Protein AF-0000000086774334 (afdb_homodimer)

InterPro domains:
  IPR016123 Mog1/PsbP, alpha/beta/alpha sandwich [SSF55724] (5-77)

Nearest PDB structures (foldseek):
  2xb3-assembly1_A  TM=8.214E-01  e=2.830E-03  Thermosynechococcus vestitus BP-1
  2vu4-assembly1_A  TM=8.080E-01  e=2.252E-02  Spinacia oleracea
  7f9o-assembly1_a  TM=6.971E-01  e=1.065E-02  Hordeum vulgare subsp. spontaneum
  1v2b-assembly1_A  TM=6.710E-01  e=3.371E-02  Nicotiana tabacum
  2kie-assembly1_A  TM=6.152E-01  e=5.070E+00  Homo sapiens

Structure (mmCIF, N/CA/C/O backbone):
data_AF-0000000086774334-model_v1
#
loop_
_entity.id
_entity.type
_entity.pdbx_description
1 polymer 'Tagatose-6-phosphate ketose/aldose isomerase, putative'
#
loop_
_atom_site.group_PDB
_atom_site.id
_atom_site.type_symbol
_atom_site.label_atom_id
_atom_site.label_alt_id
_atom_site.label_comp_id
_atom_site.label_asym_id
_atom_site.label_entity_id
_atom_site.label_seq_id
_atom_site.pdbx_PDB_ins_code
_atom_site.Cartn_x
_atom_site.Cartn_y
_atom_site.Cartn_z
_atom_site.occupancy
_atom_site.B_iso_or_equiv
_atom_site.auth_seq_id
_atom_site.auth_comp_id
_atom_site.auth_asym_id
_atom_site.auth_atom_id
_atom_site.pdbx_PDB_model_num
ATOM 1 N N . MET A 1 1 ? 15.117 -15.875 21.203 1 30.61 1 MET A N 1
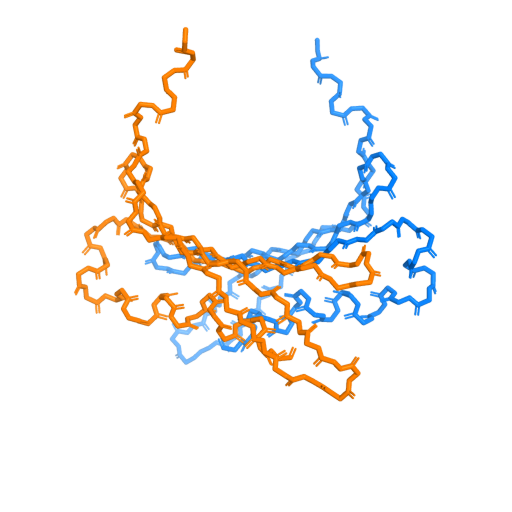ATOM 2 C CA . MET A 1 1 ? 15.43 -15.195 19.953 1 30.61 1 MET A CA 1
ATOM 3 C C . MET A 1 1 ? 14.242 -15.266 18.984 1 30.61 1 MET A C 1
ATOM 5 O O . MET A 1 1 ? 13.781 -16.359 18.656 1 30.61 1 MET A O 1
ATOM 9 N N . SER A 1 2 ? 13.18 -14.625 19.125 1 39.28 2 SER A N 1
ATOM 10 C CA . SER A 1 2 ? 11.891 -14.68 18.438 1 39.28 2 SER A CA 1
ATOM 11 C C . SER A 1 2 ? 12.07 -14.953 16.953 1 39.28 2 SER A C 1
ATOM 13 O O . SER A 1 2 ? 12.758 -14.203 16.25 1 39.28 2 SER A O 1
ATOM 15 N N . ASP A 1 3 ? 12.273 -16.141 16.328 1 40.81 3 ASP A N 1
ATOM 16 C CA . ASP A 1 3 ? 12.75 -16.703 15.07 1 40.81 3 ASP A CA 1
ATOM 17 C C . ASP A 1 3 ? 12.008 -16.109 13.883 1 40.81 3 ASP A C 1
ATOM 19 O O . ASP A 1 3 ? 10.844 -16.422 13.648 1 40.81 3 ASP A O 1
ATOM 23 N N . TYR A 1 4 ? 12.016 -14.727 13.531 1 48.09 4 TYR A N 1
ATOM 24 C CA . TYR A 1 4 ? 11.969 -14.203 12.172 1 48.09 4 TYR A CA 1
ATOM 25 C C . TYR A 1 4 ? 12.43 -15.25 11.164 1 48.09 4 TYR A C 1
ATOM 27 O O . TYR A 1 4 ? 12.688 -14.938 10 1 48.09 4 TYR A O 1
ATOM 35 N N . ARG A 1 5 ? 12.703 -16.469 11.508 1 59.06 5 ARG A N 1
ATOM 36 C CA . ARG A 1 5 ? 13.32 -17.656 10.93 1 59.06 5 ARG A CA 1
ATOM 37 C C . ARG A 1 5 ? 12.531 -18.172 9.734 1 59.06 5 ARG A C 1
ATOM 39 O O . ARG A 1 5 ? 13.094 -18.781 8.82 1 59.06 5 ARG A O 1
ATOM 46 N N . GLY A 1 6 ? 11.328 -17.719 9.609 1 72.06 6 GLY A N 1
ATOM 47 C CA . GLY A 1 6 ? 10.523 -18.266 8.531 1 72.06 6 GLY A CA 1
ATOM 48 C C . GLY A 1 6 ? 10.383 -17.328 7.344 1 72.06 6 GLY A C 1
ATOM 49 O O . GLY A 1 6 ? 9.664 -17.625 6.391 1 72.06 6 GLY A O 1
ATOM 50 N N . SER A 1 7 ? 11.125 -16.125 7.469 1 84.5 7 SER A N 1
ATOM 51 C CA . SER A 1 7 ? 11.039 -15.211 6.332 1 84.5 7 SER A CA 1
ATOM 52 C C . SER A 1 7 ? 12.328 -15.219 5.516 1 84.5 7 SER A C 1
ATOM 54 O O . SER A 1 7 ? 13.422 -15.367 6.066 1 84.5 7 SER A O 1
ATOM 56 N N . THR A 1 8 ? 12.195 -15.352 4.109 1 92.5 8 THR A N 1
ATOM 57 C CA . THR A 1 8 ? 13.289 -15.219 3.158 1 92.5 8 THR A CA 1
ATOM 58 C C . THR A 1 8 ? 13.227 -13.883 2.428 1 92.5 8 THR A C 1
ATOM 60 O O . THR A 1 8 ? 12.18 -13.531 1.869 1 92.5 8 THR A O 1
ATOM 63 N N . LEU A 1 9 ? 14.336 -13.094 2.535 1 94.75 9 LEU A N 1
ATOM 64 C CA . LEU A 1 9 ? 14.438 -11.844 1.787 1 94.75 9 LEU A CA 1
ATOM 65 C C . LEU A 1 9 ? 14.938 -12.102 0.369 1 94.75 9 LEU A C 1
ATOM 67 O O . LEU A 1 9 ? 16.031 -12.648 0.178 1 94.75 9 LEU A O 1
ATOM 71 N N . TYR A 1 10 ? 14.039 -11.695 -0.596 1 95.44 10 TYR A N 1
ATOM 72 C CA . TYR A 1 10 ? 14.383 -11.898 -1.999 1 95.44 10 TYR A CA 1
ATOM 73 C C . TYR A 1 10 ? 15.062 -10.656 -2.574 1 95.44 10 TYR A C 1
ATOM 75 O O . TYR A 1 10 ? 15.953 -10.766 -3.418 1 95.44 10 TYR A O 1
ATOM 83 N N . SER A 1 11 ? 14.617 -9.5 -2.219 1 93.94 11 SER A N 1
ATOM 84 C CA . SER A 1 11 ? 15.141 -8.25 -2.756 1 93.94 11 SER A CA 1
ATOM 85 C C . SER A 1 11 ? 14.914 -7.094 -1.791 1 93.94 11 SER A C 1
ATOM 87 O O . SER A 1 11 ? 13.891 -7.047 -1.104 1 93.94 11 SER A O 1
ATOM 89 N N . ALA A 1 12 ? 15.891 -6.262 -1.597 1 96.06 12 ALA A N 1
ATOM 90 C CA . ALA A 1 12 ? 15.828 -4.969 -0.917 1 96.06 12 ALA A CA 1
ATOM 91 C C . ALA A 1 12 ? 16.594 -3.902 -1.698 1 96.06 12 ALA A C 1
ATOM 93 O O . ALA A 1 12 ? 17.812 -3.992 -1.85 1 96.06 12 ALA A O 1
ATOM 94 N N . ARG A 1 13 ? 15.719 -3.004 -2.264 1 93.94 13 ARG A N 1
ATOM 95 C CA . ARG A 1 13 ? 16.375 -1.986 -3.07 1 93.94 13 ARG A CA 1
ATOM 96 C C . ARG A 1 13 ? 15.82 -0.599 -2.766 1 93.94 13 ARG A C 1
ATOM 98 O O . ARG A 1 13 ? 14.711 -0.469 -2.25 1 93.94 13 ARG A O 1
ATOM 105 N N . THR A 1 14 ? 16.734 0.314 -2.967 1 93.44 14 THR A N 1
ATOM 106 C CA . THR A 1 14 ? 16.359 1.718 -2.846 1 93.44 14 THR A CA 1
ATOM 107 C C . THR A 1 14 ? 16.281 2.375 -4.219 1 93.44 14 THR A C 1
ATOM 109 O O . THR A 1 14 ? 17.188 2.215 -5.047 1 93.44 14 THR A O 1
ATOM 112 N N . ILE A 1 15 ? 15.109 3.037 -4.418 1 87.5 15 ILE A N 1
ATOM 113 C CA . ILE A 1 15 ? 14.914 3.756 -5.672 1 87.5 15 ILE A CA 1
ATOM 114 C C . ILE A 1 15 ? 14.766 5.25 -5.395 1 87.5 15 ILE A C 1
ATOM 116 O O . ILE A 1 15 ? 13.984 5.656 -4.531 1 87.5 15 ILE A O 1
ATOM 120 N N . LYS A 1 16 ? 15.539 6.039 -6.07 1 88.62 16 LYS A N 1
ATOM 121 C CA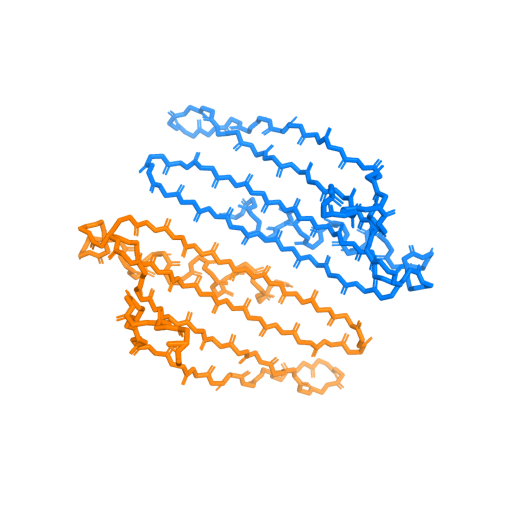 . LYS A 1 16 ? 15.438 7.488 -5.957 1 88.62 16 LYS A CA 1
ATOM 122 C C . LYS A 1 16 ? 14.797 8.094 -7.203 1 88.62 16 LYS A C 1
ATOM 124 O O . LYS A 1 16 ? 15.25 7.848 -8.32 1 88.62 16 LYS A O 1
ATOM 129 N N . ILE A 1 17 ? 13.711 8.805 -6.945 1 84.81 17 ILE A N 1
ATOM 130 C CA . ILE A 1 17 ? 12.977 9.398 -8.055 1 84.81 17 ILE A CA 1
ATOM 131 C C . ILE A 1 17 ? 13.094 10.914 -7.992 1 84.81 17 ILE A C 1
ATOM 133 O O . ILE A 1 17 ? 12.805 11.523 -6.957 1 84.81 17 ILE A O 1
ATOM 137 N N . LYS A 1 18 ? 13.453 11.492 -9.125 1 85.38 18 LYS A N 1
ATOM 138 C CA . LYS A 1 18 ? 13.547 12.945 -9.234 1 85.38 18 LYS A CA 1
ATOM 139 C C . LYS A 1 18 ? 12.164 13.578 -9.398 1 85.38 18 LYS A C 1
ATOM 141 O O . LYS A 1 18 ? 11.375 13.148 -10.25 1 85.38 18 LYS A O 1
ATOM 146 N N . GLU A 1 19 ? 11.844 14.5 -8.492 1 79.62 19 GLU A N 1
ATOM 147 C CA . GLU A 1 19 ? 10.602 15.25 -8.57 1 79.62 19 GLU A CA 1
ATOM 148 C C . GLU A 1 19 ? 10.867 16.75 -8.617 1 79.62 19 GLU A C 1
ATOM 150 O O . GLU A 1 19 ? 12.023 17.188 -8.602 1 79.62 19 GLU A O 1
ATOM 155 N N . ASP A 1 20 ? 9.695 17.484 -8.828 1 78.12 20 ASP A N 1
ATOM 156 C CA . ASP A 1 20 ? 9.812 18.922 -8.969 1 78.12 20 ASP A CA 1
ATOM 157 C C . ASP A 1 20 ? 10.547 19.547 -7.781 1 78.12 20 ASP A C 1
ATOM 159 O O . ASP A 1 20 ? 11.336 20.469 -7.945 1 78.12 20 ASP A O 1
ATOM 163 N N . GLU A 1 21 ? 10.305 19.016 -6.637 1 77.88 21 GLU A N 1
ATOM 164 C CA . GLU A 1 21 ? 10.859 19.625 -5.43 1 77.88 21 GLU A CA 1
ATOM 165 C C . GLU A 1 21 ? 12.094 18.875 -4.949 1 77.88 21 GLU A C 1
ATOM 167 O O . GLU A 1 21 ? 12.586 19.125 -3.846 1 77.88 21 GLU A O 1
ATOM 172 N N . GLY A 1 22 ? 12.648 17.984 -5.766 1 82.94 22 GLY A N 1
ATOM 173 C CA . GLY A 1 22 ? 13.82 17.234 -5.363 1 82.94 22 GLY A CA 1
ATOM 174 C C . GLY A 1 22 ? 13.695 15.742 -5.621 1 82.94 22 GLY A C 1
ATOM 175 O O . GLY A 1 22 ? 13.141 15.328 -6.637 1 82.94 22 GLY A O 1
ATOM 176 N N . PHE A 1 23 ? 14.406 15.078 -4.746 1 85.94 23 PHE A N 1
ATOM 177 C CA . PHE A 1 23 ? 14.398 13.633 -4.891 1 85.94 23 PHE A CA 1
ATOM 178 C C . PHE A 1 23 ? 13.547 12.984 -3.805 1 85.94 23 PHE A C 1
ATOM 180 O O . PHE A 1 23 ? 13.531 13.445 -2.662 1 85.94 23 PHE A O 1
ATOM 187 N N . ARG A 1 24 ? 12.836 12.023 -4.219 1 86.19 24 ARG A N 1
ATOM 188 C CA . ARG A 1 24 ? 12.141 11.172 -3.262 1 86.19 24 ARG A CA 1
ATOM 189 C C . ARG A 1 24 ? 12.719 9.758 -3.26 1 86.19 24 ARG A C 1
ATOM 191 O O . ARG A 1 24 ? 13 9.195 -4.32 1 86.19 24 ARG A O 1
ATOM 198 N N . THR A 1 25 ? 12.945 9.25 -2.027 1 91.81 25 THR A N 1
ATOM 199 C CA . THR A 1 25 ? 13.516 7.914 -1.895 1 91.81 25 THR A CA 1
ATOM 200 C C . THR A 1 25 ? 12.422 6.879 -1.63 1 91.81 25 THR A C 1
ATOM 202 O O . THR A 1 25 ? 11.578 7.074 -0.754 1 91.81 25 THR A O 1
ATOM 205 N N . TYR A 1 26 ? 12.453 5.836 -2.422 1 91.88 26 TYR A N 1
ATOM 206 C CA . TYR A 1 26 ? 11.539 4.707 -2.266 1 91.88 26 TYR A CA 1
ATOM 207 C C . TYR A 1 26 ? 12.297 3.451 -1.849 1 91.88 26 TYR A C 1
ATOM 209 O O . TYR A 1 26 ? 13.312 3.096 -2.461 1 91.88 26 TYR A O 1
ATOM 217 N N . TYR A 1 27 ? 11.789 2.795 -0.796 1 94.69 27 TYR A N 1
ATOM 218 C CA . TYR A 1 27 ? 12.359 1.541 -0.324 1 94.69 27 TYR A CA 1
ATOM 219 C C . TYR A 1 27 ? 11.531 0.351 -0.788 1 94.69 27 TYR A C 1
ATOM 221 O O . TYR A 1 27 ? 10.367 0.207 -0.395 1 94.69 27 TYR A O 1
ATOM 229 N N . PHE A 1 28 ? 12.094 -0.476 -1.637 1 94.25 28 PHE A N 1
ATOM 230 C CA . PHE A 1 28 ? 11.422 -1.663 -2.154 1 94.25 28 PHE A CA 1
ATOM 231 C C . PHE A 1 28 ? 11.914 -2.916 -1.439 1 94.25 28 PHE A C 1
ATOM 233 O O . PHE A 1 28 ? 13.117 -3.143 -1.33 1 94.25 28 PHE A O 1
ATOM 240 N N . TYR A 1 29 ? 10.977 -3.715 -0.939 1 96.31 29 TYR A N 1
ATOM 241 C CA . TYR A 1 29 ? 11.289 -4.98 -0.285 1 96.31 29 TYR A CA 1
ATOM 242 C C . TYR A 1 29 ? 10.484 -6.121 -0.89 1 96.31 29 TYR A C 1
ATOM 244 O O . TYR A 1 29 ? 9.273 -5.988 -1.114 1 96.31 29 TYR A O 1
ATOM 252 N N . GLU A 1 30 ? 11.109 -7.195 -1.181 1 96 30 GLU A N 1
ATOM 253 C CA . GLU A 1 30 ? 10.469 -8.445 -1.586 1 96 30 GLU A CA 1
ATOM 254 C C . GLU A 1 30 ? 10.922 -9.602 -0.707 1 96 30 GLU A C 1
ATOM 256 O O . GLU A 1 30 ? 12.125 -9.852 -0.562 1 96 30 GLU A O 1
ATOM 261 N N . PHE A 1 31 ? 9.938 -10.305 -0.109 1 96.75 31 PHE A N 1
ATOM 262 C CA . PHE A 1 31 ? 10.344 -11.367 0.803 1 96.75 31 PHE A CA 1
ATOM 263 C C . PHE A 1 31 ? 9.266 -12.445 0.881 1 96.75 31 PHE A C 1
ATOM 265 O O . PHE A 1 31 ? 8.125 -12.227 0.47 1 96.75 31 PHE A O 1
ATOM 272 N N . GLY A 1 32 ? 9.68 -13.555 1.303 1 94.69 32 GLY A N 1
ATOM 273 C CA . GLY A 1 32 ? 8.766 -14.664 1.54 1 94.69 32 GLY A CA 1
ATOM 274 C C . GLY A 1 32 ? 8.492 -14.914 3.012 1 94.69 32 GLY A C 1
ATOM 275 O O . GLY A 1 32 ? 9.398 -14.789 3.842 1 94.69 32 GLY A O 1
ATOM 276 N N . ARG A 1 33 ? 7.262 -15.07 3.357 1 92.38 33 ARG A N 1
ATOM 277 C CA . ARG A 1 33 ? 6.871 -15.461 4.707 1 92.38 33 ARG A CA 1
ATOM 278 C C . ARG A 1 33 ? 5.902 -16.641 4.676 1 92.38 33 ARG A C 1
ATOM 280 O O . ARG A 1 33 ? 4.781 -16.516 4.172 1 92.38 33 ARG A O 1
ATOM 287 N N . ASP A 1 34 ? 6.359 -17.703 5.34 1 91 34 ASP A N 1
ATOM 288 C CA . ASP A 1 34 ? 5.613 -18.953 5.234 1 91 34 ASP A CA 1
ATOM 289 C C . ASP A 1 34 ? 5.375 -19.328 3.775 1 91 34 ASP A C 1
ATOM 291 O O . ASP A 1 34 ? 6.328 -19.594 3.037 1 91 34 ASP A O 1
ATOM 295 N N . GLU A 1 35 ? 4.145 -19.297 3.367 1 92.44 35 GLU A N 1
ATOM 296 C CA . GLU A 1 35 ? 3.875 -19.672 1.983 1 92.44 35 GLU A CA 1
ATOM 297 C C . GLU A 1 35 ? 3.551 -18.453 1.131 1 92.44 35 GLU A C 1
ATOM 299 O O . GLU A 1 35 ? 3.238 -18.578 -0.055 1 92.44 35 GLU A O 1
ATOM 304 N N . GLN A 1 36 ? 3.748 -17.312 1.77 1 94.81 36 GLN A N 1
ATOM 305 C CA . GLN A 1 36 ? 3.412 -16.094 1.049 1 94.81 36 GLN A CA 1
ATOM 306 C C . GLN A 1 36 ? 4.668 -15.406 0.513 1 94.81 36 GLN A C 1
ATOM 308 O O . GLN A 1 36 ? 5.734 -15.492 1.123 1 94.81 36 GLN A O 1
ATOM 313 N N . HIS A 1 37 ? 4.559 -14.852 -0.774 1 96.88 37 HIS A N 1
ATOM 314 C CA . HIS A 1 37 ? 5.523 -13.945 -1.376 1 96.88 37 HIS A CA 1
ATOM 315 C C . HIS A 1 37 ? 4.996 -12.516 -1.39 1 96.88 37 HIS A C 1
ATOM 317 O O . HIS A 1 37 ? 3.863 -12.266 -1.808 1 96.88 37 HIS A O 1
ATOM 323 N N . VAL A 1 38 ? 5.801 -11.602 -0.788 1 96.06 38 VAL A N 1
ATOM 324 C CA . VAL A 1 38 ? 5.352 -10.234 -0.549 1 96.06 38 VAL A CA 1
ATOM 325 C C . VAL A 1 38 ? 6.25 -9.25 -1.299 1 96.06 38 VAL A C 1
ATOM 327 O O . VAL A 1 38 ? 7.477 -9.367 -1.251 1 96.06 38 VAL A O 1
ATOM 330 N N . ALA A 1 39 ? 5.645 -8.359 -2.088 1 96.25 39 ALA A N 1
ATOM 331 C CA . ALA A 1 39 ? 6.297 -7.168 -2.623 1 96.25 39 ALA A CA 1
ATOM 332 C C . ALA A 1 39 ? 5.762 -5.902 -1.962 1 96.25 39 ALA A C 1
ATOM 334 O O . ALA A 1 39 ? 4.551 -5.672 -1.939 1 96.25 39 ALA A O 1
ATOM 335 N N . LEU A 1 40 ? 6.703 -5.164 -1.382 1 95.69 40 LEU A N 1
ATOM 336 C CA . LEU A 1 40 ? 6.324 -3.979 -0.623 1 95.69 40 LEU A CA 1
ATOM 337 C C . LEU A 1 40 ? 7.18 -2.781 -1.025 1 95.69 40 LEU A C 1
ATOM 339 O O . LEU A 1 40 ? 8.398 -2.908 -1.189 1 95.69 40 LEU A O 1
ATOM 343 N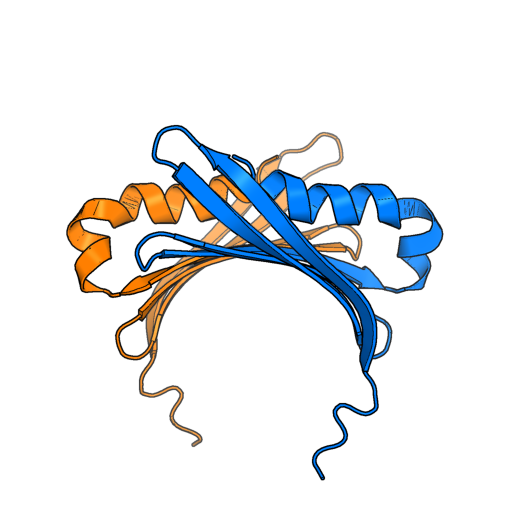 N . VAL A 1 41 ? 6.473 -1.654 -1.201 1 93.31 41 VAL A N 1
ATOM 344 C CA . VAL A 1 41 ? 7.172 -0.392 -1.42 1 93.31 41 VAL A CA 1
ATOM 345 C C . VAL A 1 41 ? 6.77 0.616 -0.347 1 93.31 41 VAL A C 1
ATOM 347 O O . VAL A 1 41 ? 5.59 0.718 0.005 1 93.31 41 VAL A O 1
ATOM 350 N N . ALA A 1 42 ? 7.805 1.294 0.118 1 95 42 ALA A N 1
ATOM 351 C CA . ALA A 1 42 ? 7.562 2.342 1.107 1 95 42 ALA A CA 1
ATOM 352 C C . ALA A 1 42 ? 8.352 3.605 0.771 1 95 42 ALA A C 1
ATOM 354 O O . ALA A 1 42 ? 9.453 3.529 0.222 1 95 42 ALA A O 1
ATOM 355 N N . ALA A 1 43 ? 7.691 4.699 1.043 1 92.31 43 ALA A N 1
ATOM 356 C CA . ALA A 1 43 ? 8.367 5.984 0.874 1 92.31 43 ALA A CA 1
ATOM 357 C C . ALA A 1 43 ? 7.965 6.965 1.976 1 92.31 43 ALA A C 1
ATOM 359 O O . ALA A 1 43 ? 6.848 6.906 2.488 1 92.31 43 ALA A O 1
ATOM 360 N N . VAL A 1 44 ? 8.961 7.832 2.338 1 90.56 44 VAL A N 1
ATOM 361 C CA . VAL A 1 44 ? 8.695 8.891 3.303 1 90.56 44 VAL A CA 1
ATOM 362 C C . VAL A 1 44 ? 9.016 10.25 2.678 1 90.56 44 VAL A C 1
ATOM 364 O O . VAL A 1 44 ? 10.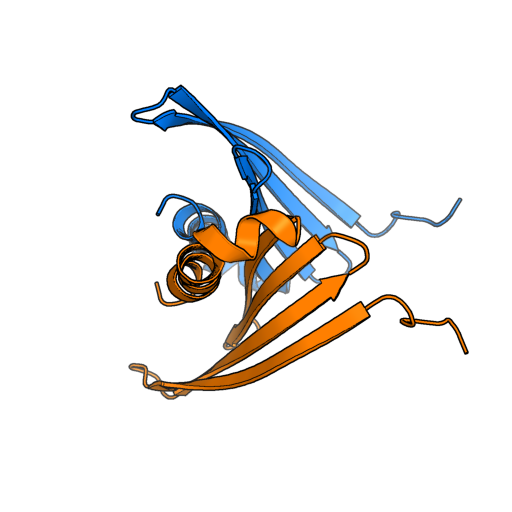078 10.43 2.084 1 90.56 44 VAL A O 1
ATOM 367 N N . ASN A 1 45 ? 7.961 11.094 2.697 1 87.31 45 ASN A N 1
ATOM 368 C CA . ASN A 1 45 ? 8.117 12.438 2.158 1 87.31 45 ASN A CA 1
ATOM 369 C C . ASN A 1 45 ? 7.562 13.492 3.109 1 87.31 45 ASN A C 1
ATOM 371 O O . ASN A 1 45 ? 6.348 13.602 3.283 1 87.31 45 ASN A O 1
ATOM 375 N N . ASN A 1 46 ? 8.406 14.352 3.615 1 88.25 46 ASN A N 1
ATOM 376 C CA . ASN A 1 46 ? 8 15.492 4.43 1 88.25 46 ASN A CA 1
ATOM 377 C C . ASN A 1 46 ? 7.078 15.062 5.566 1 88.25 46 ASN A C 1
ATOM 379 O O . ASN A 1 46 ? 6.031 15.672 5.785 1 88.25 46 ASN A O 1
ATOM 383 N N . GLY A 1 47 ? 7.438 14 6.176 1 87.69 47 GLY A N 1
ATOM 384 C CA . GLY A 1 47 ? 6.699 13.547 7.344 1 87.69 47 GLY A CA 1
ATOM 385 C C . GLY A 1 47 ? 5.496 12.688 6.996 1 87.69 47 GLY A C 1
ATOM 386 O O . GLY A 1 47 ? 4.77 12.242 7.883 1 87.69 47 GLY A O 1
ATOM 387 N N . LYS A 1 48 ? 5.293 12.539 5.668 1 92.31 48 LYS A N 1
ATOM 388 C CA . LYS A 1 48 ? 4.262 11.633 5.164 1 92.31 48 LYS A CA 1
ATOM 389 C C . LYS A 1 48 ? 4.875 10.32 4.68 1 92.31 48 LYS A C 1
ATOM 391 O O . LYS A 1 48 ? 5.938 10.32 4.059 1 92.31 48 LYS A O 1
ATOM 396 N N . ALA A 1 49 ? 4.203 9.203 5.16 1 93.19 49 ALA A N 1
ATOM 397 C CA . ALA A 1 49 ? 4.676 7.895 4.711 1 93.19 49 ALA A CA 1
ATOM 398 C C . ALA A 1 49 ? 3.615 7.184 3.877 1 93.19 49 ALA A C 1
ATOM 400 O O . ALA A 1 49 ? 2.424 7.254 4.188 1 93.19 49 ALA A O 1
ATOM 401 N N . PHE A 1 50 ? 4.164 6.59 2.783 1 92.62 50 PHE A N 1
ATOM 402 C CA . PHE A 1 50 ? 3.299 5.848 1.874 1 92.62 50 PHE A CA 1
ATOM 403 C C . PHE A 1 50 ? 3.75 4.395 1.757 1 92.62 50 PHE A C 1
ATOM 405 O O . PHE A 1 50 ? 4.949 4.113 1.767 1 92.62 50 PHE A O 1
ATOM 412 N N . ILE A 1 51 ? 2.727 3.578 1.666 1 94.31 51 ILE A N 1
ATOM 413 C CA . ILE A 1 51 ? 3.041 2.168 1.466 1 94.31 51 ILE A CA 1
ATOM 414 C C . ILE A 1 51 ? 2.121 1.58 0.398 1 94.31 51 ILE A C 1
ATOM 416 O O . ILE A 1 51 ? 0.95 1.956 0.303 1 94.31 51 ILE A O 1
ATOM 420 N N . ALA A 1 52 ? 2.73 0.727 -0.405 1 94.06 52 ALA A N 1
ATOM 421 C CA . ALA A 1 52 ? 2 -0.088 -1.373 1 94.06 52 ALA A CA 1
ATOM 422 C C . ALA A 1 52 ? 2.609 -1.482 -1.486 1 94.06 52 ALA A C 1
ATOM 424 O O . ALA A 1 52 ? 3.828 -1.645 -1.389 1 94.06 52 ALA A O 1
ATOM 425 N N . GLY A 1 53 ? 1.67 -2.457 -1.653 1 94.44 53 GLY A N 1
ATOM 426 C CA . GLY A 1 53 ? 2.221 -3.801 -1.745 1 94.44 53 GLY A CA 1
ATOM 427 C C . GLY A 1 53 ? 1.216 -4.824 -2.24 1 94.44 53 GLY A C 1
ATOM 428 O O . GLY A 1 53 ? 0.013 -4.555 -2.273 1 94.44 53 GLY A O 1
ATOM 429 N N . ALA A 1 54 ? 1.841 -5.887 -2.582 1 94.75 54 ALA A N 1
ATOM 430 C CA . ALA A 1 54 ? 1.058 -7.043 -3.012 1 94.75 54 ALA A CA 1
ATOM 431 C C . ALA A 1 54 ? 1.619 -8.336 -2.428 1 94.75 54 ALA A C 1
ATOM 433 O O . ALA A 1 54 ? 2.828 -8.453 -2.219 1 94.75 54 ALA A O 1
ATOM 434 N N . THR A 1 55 ? 0.688 -9.258 -2.182 1 95.75 55 THR A N 1
ATOM 435 C CA . THR A 1 55 ? 1.101 -10.562 -1.688 1 95.75 55 THR A CA 1
ATOM 436 C C . THR A 1 55 ? 0.244 -11.672 -2.303 1 95.75 55 THR A C 1
ATOM 438 O O . THR A 1 55 ? -0.934 -11.461 -2.598 1 95.75 55 THR A O 1
ATOM 441 N N . ALA A 1 56 ? 0.893 -12.789 -2.477 1 96.75 56 ALA A N 1
ATOM 442 C CA . ALA A 1 56 ? 0.244 -14 -2.982 1 96.75 56 ALA A CA 1
ATOM 443 C C . ALA A 1 56 ? 1.033 -15.242 -2.598 1 96.75 56 ALA A C 1
ATOM 445 O O . ALA A 1 56 ? 2.201 -15.156 -2.211 1 96.75 56 ALA A O 1
ATOM 446 N N . PRO A 1 57 ? 0.337 -16.406 -2.574 1 95.94 57 PRO A N 1
ATOM 447 C CA . PRO A 1 57 ? 1.13 -17.625 -2.381 1 95.94 57 PRO A CA 1
ATOM 448 C C . PRO A 1 57 ? 2.32 -17.703 -3.334 1 95.94 57 PRO A C 1
ATOM 450 O O . PRO A 1 57 ? 2.227 -17.281 -4.484 1 95.94 57 PRO A O 1
ATOM 453 N N . GLN A 1 58 ? 3.393 -18.312 -2.885 1 95.12 58 GLN A N 1
ATOM 454 C CA . GLN A 1 58 ? 4.621 -18.438 -3.664 1 95.12 58 GLN A CA 1
ATOM 455 C C . GLN A 1 58 ? 4.355 -19.094 -5.016 1 95.12 58 GLN A C 1
ATOM 457 O O . GLN A 1 58 ? 4.973 -18.734 -6.02 1 95.12 58 GLN A O 1
ATOM 462 N N . SER A 1 59 ? 3.439 -19.953 -5.07 1 94.44 59 SER A N 1
ATOM 463 C CA . SER A 1 59 ? 3.145 -20.688 -6.293 1 94.44 59 SER A CA 1
ATOM 464 C C . SER A 1 59 ? 2.58 -19.766 -7.371 1 94.44 59 SER A C 1
ATOM 466 O O . SER A 1 59 ? 2.742 -20.031 -8.562 1 94.44 59 SER A O 1
ATOM 468 N N . LYS A 1 60 ? 1.965 -18.703 -7.031 1 94.25 60 LYS A N 1
ATOM 469 C CA . LYS A 1 60 ? 1.37 -17.766 -7.992 1 94.25 60 LYS A CA 1
ATOM 470 C C . LYS A 1 60 ? 2.422 -16.828 -8.57 1 94.25 60 LYS A C 1
ATOM 472 O O . LYS A 1 60 ? 2.205 -16.219 -9.617 1 94.25 60 LYS A O 1
ATOM 477 N N . TRP A 1 61 ? 3.564 -16.703 -7.938 1 94.69 61 TRP A N 1
ATOM 478 C CA . TRP A 1 61 ? 4.574 -15.734 -8.344 1 94.69 61 TRP A CA 1
ATOM 479 C C . TRP A 1 61 ? 5.355 -16.234 -9.555 1 94.69 61 TRP A C 1
ATOM 481 O O . TRP A 1 61 ? 6.016 -15.453 -10.242 1 94.69 61 TRP A O 1
ATOM 491 N N . ASP A 1 62 ? 5.258 -17.547 -9.734 1 90.75 62 ASP A N 1
ATOM 492 C CA . ASP A 1 62 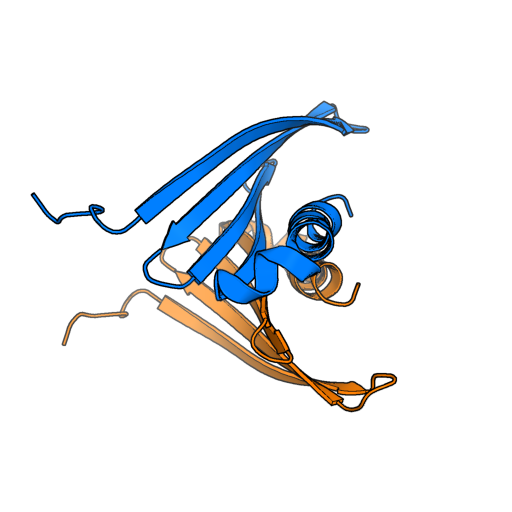? 5.891 -18.078 -10.938 1 90.75 62 ASP A CA 1
ATOM 493 C C . ASP A 1 62 ? 5.238 -17.531 -12.195 1 90.75 62 ASP A C 1
ATOM 495 O O . ASP A 1 62 ? 5.922 -17.25 -13.188 1 90.75 62 ASP A O 1
ATOM 499 N N . ASP A 1 63 ? 3.945 -17.281 -12.109 1 92.19 63 ASP A N 1
ATOM 500 C CA . ASP A 1 63 ? 3.189 -16.844 -13.273 1 92.19 63 ASP A CA 1
ATOM 501 C C . ASP A 1 63 ? 2.926 -15.336 -13.219 1 92.19 63 ASP A C 1
ATOM 503 O O . ASP A 1 63 ? 2.895 -14.664 -14.25 1 92.19 63 ASP A O 1
ATOM 507 N N . ASP A 1 64 ? 2.848 -14.82 -11.969 1 92.69 64 ASP A N 1
ATOM 508 C CA . ASP A 1 64 ? 2.283 -13.477 -11.852 1 92.69 64 ASP A CA 1
ATOM 509 C C . ASP A 1 64 ? 3.273 -12.523 -11.188 1 92.69 64 ASP A C 1
ATOM 511 O O . ASP A 1 64 ? 2.938 -11.375 -10.898 1 92.69 64 ASP A O 1
ATOM 515 N N . GLY A 1 65 ? 4.457 -12.953 -10.969 1 92.5 65 GLY A N 1
ATOM 516 C CA . GLY A 1 65 ? 5.414 -12.195 -10.18 1 92.5 65 GLY A CA 1
ATOM 517 C C . GLY A 1 65 ? 5.707 -10.82 -10.75 1 92.5 65 GLY A C 1
ATOM 518 O O . GLY A 1 65 ? 5.758 -9.836 -10.016 1 92.5 65 GLY A O 1
ATOM 519 N N . VAL A 1 66 ? 5.922 -10.742 -12.023 1 92.12 66 VAL A N 1
ATOM 520 C CA . VAL A 1 66 ? 6.219 -9.469 -12.672 1 92.12 66 VAL A CA 1
ATOM 521 C C . VAL A 1 66 ? 5.047 -8.508 -12.477 1 92.12 66 VAL A C 1
ATOM 523 O O . VAL A 1 66 ? 5.242 -7.352 -12.102 1 92.12 66 VAL A O 1
ATOM 526 N N . LYS A 1 67 ? 3.881 -9 -12.648 1 90.56 67 LYS A N 1
ATOM 527 C CA . LYS A 1 67 ? 2.68 -8.18 -12.5 1 90.56 67 LYS A CA 1
ATOM 528 C C . LYS A 1 67 ? 2.51 -7.711 -11.055 1 90.56 67 LYS A C 1
ATOM 530 O O . LYS A 1 67 ? 2.18 -6.551 -10.812 1 90.56 67 LYS A O 1
ATOM 535 N N . LEU A 1 68 ? 2.707 -8.617 -10.125 1 92 68 LEU A N 1
ATOM 536 C CA . LEU A 1 68 ? 2.529 -8.312 -8.711 1 92 68 LEU A CA 1
ATOM 537 C C . LEU A 1 68 ? 3.588 -7.32 -8.234 1 92 68 LEU A C 1
ATOM 539 O O . LEU A 1 68 ? 3.283 -6.398 -7.477 1 92 68 LEU A O 1
ATOM 543 N N . ARG A 1 69 ? 4.797 -7.461 -8.711 1 91.75 69 ARG A N 1
ATOM 544 C CA . ARG A 1 69 ? 5.855 -6.5 -8.414 1 91.75 69 ARG A CA 1
ATOM 545 C C . ARG A 1 69 ? 5.52 -5.125 -8.977 1 91.75 69 ARG A C 1
ATOM 547 O O . ARG A 1 69 ? 5.719 -4.109 -8.305 1 91.75 69 ARG A O 1
ATOM 554 N N . SER A 1 70 ? 5.062 -5.152 -10.164 1 87.06 70 SER A N 1
ATOM 555 C CA . SER A 1 70 ? 4.711 -3.902 -10.836 1 87.06 70 SER A CA 1
ATOM 556 C C . SER A 1 70 ? 3.557 -3.201 -10.125 1 87.06 70 SER A C 1
ATOM 558 O O . SER A 1 70 ? 3.531 -1.973 -10.031 1 87.06 70 SER A O 1
ATOM 560 N N . ALA A 1 71 ? 2.66 -3.924 -9.656 1 87.31 71 ALA A N 1
ATOM 561 C CA . ALA A 1 71 ? 1.529 -3.361 -8.922 1 87.31 71 ALA A CA 1
ATOM 562 C C . ALA A 1 71 ? 2 -2.619 -7.676 1 87.31 71 ALA A C 1
ATOM 564 O O . ALA A 1 71 ? 1.55 -1.503 -7.402 1 87.31 71 ALA A O 1
ATOM 565 N N . ALA A 1 72 ? 2.914 -3.139 -6.98 1 89 72 ALA A N 1
ATOM 566 C CA . ALA A 1 72 ? 3.459 -2.508 -5.781 1 89 72 ALA A CA 1
ATOM 567 C C . ALA A 1 72 ? 4.176 -1.204 -6.125 1 89 72 ALA A C 1
ATOM 569 O O . ALA A 1 72 ? 4.027 -0.203 -5.422 1 89 72 ALA A O 1
ATOM 570 N N . VAL A 1 73 ? 4.879 -1.217 -7.242 1 84.12 73 VAL A N 1
ATOM 571 C CA . VAL A 1 73 ? 5.688 -0.07 -7.641 1 84.12 73 VAL A CA 1
ATOM 572 C C . VAL A 1 73 ? 4.797 1.013 -8.242 1 84.12 73 VAL A C 1
ATOM 574 O O . VAL A 1 73 ? 4.98 2.201 -7.965 1 84.12 73 VAL A O 1
ATOM 577 N N . SER A 1 74 ? 3.848 0.642 -9.055 1 75.12 74 SER A N 1
ATOM 578 C CA . SER A 1 74 ? 2.971 1.587 -9.734 1 75.12 74 SER A CA 1
ATOM 579 C C . SER A 1 74 ? 2.059 2.309 -8.75 1 75.12 74 SER A C 1
ATOM 581 O O . SER A 1 74 ? 1.731 3.48 -8.945 1 75.12 74 SER A O 1
ATOM 583 N N . LEU A 1 75 ? 1.67 1.646 -7.77 1 68.5 75 LEU A N 1
ATOM 584 C CA . LEU A 1 75 ? 0.802 2.236 -6.758 1 68.5 75 LEU A CA 1
ATOM 585 C C . LEU A 1 75 ? 1.474 3.438 -6.098 1 68.5 75 LEU A C 1
ATOM 587 O O . LEU A 1 75 ? 0.798 4.387 -5.691 1 68.5 75 LEU A O 1
ATOM 591 N N . THR A 1 76 ? 2.756 3.57 -6.09 1 63.47 76 THR A N 1
ATOM 592 C CA . THR A 1 76 ? 3.475 4.645 -5.414 1 63.47 76 THR A CA 1
ATOM 593 C C . THR A 1 76 ? 3.758 5.797 -6.375 1 63.47 76 THR A C 1
ATOM 595 O O . THR A 1 76 ? 3.822 6.953 -5.961 1 63.47 76 THR A O 1
ATOM 598 N N . VAL A 1 77 ? 4.16 5.496 -7.613 1 57.84 77 VAL A N 1
ATOM 599 C CA . VAL A 1 77 ? 4.691 6.523 -8.508 1 57.84 77 VAL A CA 1
ATOM 600 C C . VAL A 1 77 ? 3.561 7.438 -8.969 1 57.84 77 VAL A C 1
ATOM 602 O O . VAL A 1 77 ? 3.801 8.43 -9.672 1 57.84 77 VAL A O 1
ATOM 605 N N . LEU A 1 78 ? 2.418 7.309 -8.328 1 50.19 78 LEU A N 1
ATOM 606 C CA . LEU A 1 78 ? 1.474 8.297 -8.828 1 50.19 78 LEU A CA 1
ATOM 607 C C . LEU A 1 78 ? 1.512 9.562 -7.984 1 50.19 78 LEU A C 1
ATOM 609 O O . LEU A 1 78 ? 1.708 9.5 -6.77 1 50.19 78 LEU A O 1
ATOM 613 N N . MET B 1 1 ? -6.035 -7.828 28.875 1 29.72 1 MET B N 1
ATOM 614 C CA . MET B 1 1 ? -6.707 -7.328 27.688 1 29.72 1 MET B CA 1
ATOM 615 C C . MET B 1 1 ? -5.773 -6.445 26.859 1 29.72 1 MET B C 1
ATOM 617 O O . MET B 1 1 ? -5.254 -5.449 27.375 1 29.72 1 MET B O 1
ATOM 621 N N . SER B 1 2 ? -4.785 -6.852 26.234 1 38.75 2 SER B N 1
ATOM 622 C CA . SER B 1 2 ? -3.66 -6.195 25.578 1 38.75 2 SER B CA 1
ATOM 623 C C . SER B 1 2 ? -4.094 -4.898 24.906 1 38.75 2 SER B C 1
ATOM 625 O O . SER B 1 2 ? -4.984 -4.906 24.047 1 38.75 2 SER B O 1
ATOM 627 N N . ASP B 1 3 ? -4.27 -3.678 25.453 1 40.72 3 ASP B N 1
ATOM 628 C CA . ASP B 1 3 ? -4.934 -2.396 25.234 1 40.72 3 ASP B CA 1
ATOM 629 C C . ASP B 1 3 ? -4.543 -1.797 23.891 1 40.72 3 ASP B C 1
ATOM 631 O O . ASP B 1 3 ? -3.42 -1.318 23.719 1 40.72 3 ASP B O 1
ATOM 635 N N . TYR B 1 4 ? -4.84 -2.363 22.625 1 47.41 4 TYR B N 1
ATOM 636 C CA . TYR B 1 4 ? -5.184 -1.624 21.422 1 47.41 4 TYR B CA 1
ATOM 637 C C . TYR B 1 4 ? -5.691 -0.228 21.766 1 47.41 4 TYR B C 1
ATOM 639 O O . TYR B 1 4 ? -6.25 0.463 20.906 1 47.41 4 TYR B O 1
ATOM 647 N N . ARG B 1 5 ? -5.656 0.244 22.953 1 58.88 5 ARG B N 1
ATOM 648 C CA . ARG B 1 5 ? -6.215 1.338 23.734 1 58.88 5 ARG B CA 1
ATOM 649 C C . ARG B 1 5 ? -5.77 2.689 23.188 1 58.88 5 ARG B C 1
ATOM 651 O O . ARG B 1 5 ? -6.484 3.686 23.328 1 58.88 5 ARG B O 1
ATOM 658 N N . GLY B 1 6 ? -4.758 2.666 22.406 1 72.06 6 GLY B N 1
ATOM 659 C CA . GLY B 1 6 ? -4.258 3.945 21.938 1 72.06 6 GLY B CA 1
ATOM 660 C C . GLY 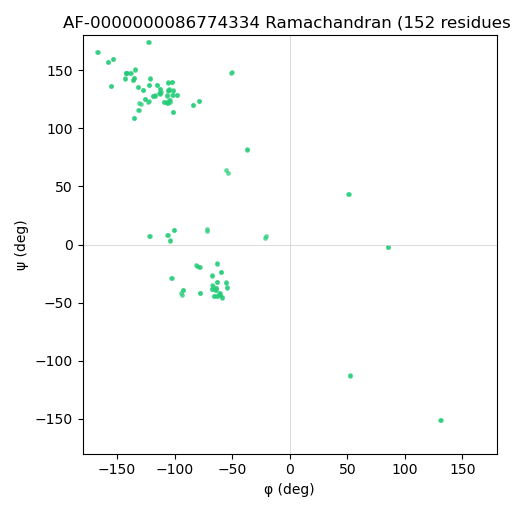B 1 6 ? -4.637 4.238 20.5 1 72.06 6 GLY B C 1
ATOM 661 O O . GLY B 1 6 ? -4.207 5.246 19.922 1 72.06 6 GLY B O 1
ATOM 662 N N . SER B 1 7 ? -5.469 3.236 19.906 1 84.5 7 SER B N 1
ATOM 663 C CA . SER B 1 7 ? -5.879 3.504 18.531 1 84.5 7 SER B CA 1
ATOM 664 C C . SER B 1 7 ? -7.344 3.922 18.469 1 84.5 7 SER B C 1
ATOM 666 O O . SER B 1 7 ? -8.172 3.443 19.25 1 84.5 7 SER B O 1
ATOM 668 N N . THR B 1 8 ? -7.645 5.078 17.672 1 92.44 8 THR B N 1
ATOM 669 C CA . THR B 1 8 ? -8.992 5.539 17.359 1 92.44 8 THR B CA 1
ATOM 670 C C . THR B 1 8 ? -9.352 5.23 15.914 1 92.44 8 THR B C 1
ATOM 672 O O . THR B 1 8 ? -8.609 5.578 15 1 92.44 8 THR B O 1
ATOM 675 N N . LEU B 1 9 ? -10.469 4.457 15.75 1 94.62 9 LEU B N 1
ATOM 676 C CA . LEU B 1 9 ? -10.977 4.195 14.406 1 94.62 9 LEU B CA 1
ATOM 677 C C . LEU B 1 9 ? -11.867 5.34 13.93 1 94.62 9 LEU B C 1
ATOM 679 O O . LEU B 1 9 ? -12.867 5.668 14.578 1 94.62 9 LEU B O 1
ATOM 683 N N . TYR B 1 10 ? -11.398 5.945 12.789 1 95.44 10 TYR B N 1
ATOM 684 C CA . TYR B 1 10 ? -12.148 7.066 12.234 1 95.44 10 TYR B CA 1
ATOM 685 C C . TYR B 1 10 ? -13.141 6.59 11.18 1 95.44 10 TYR B C 1
ATOM 687 O O . TYR B 1 10 ? -14.242 7.148 11.062 1 95.44 10 TYR B O 1
ATOM 695 N N . SER B 1 11 ? -12.766 5.648 10.383 1 93.88 11 SER B N 1
ATOM 696 C CA . SER B 1 11 ? -13.617 5.16 9.305 1 93.88 11 SER B CA 1
ATOM 697 C C . SER B 1 11 ? -13.266 3.729 8.922 1 93.88 11 SER B C 1
ATOM 699 O O . SER B 1 11 ? -12.094 3.342 8.961 1 93.88 11 SER B O 1
ATOM 701 N N . ALA B 1 12 ? -14.242 2.895 8.719 1 96.06 12 ALA B N 1
ATOM 702 C CA . ALA B 1 12 ? -14.164 1.562 8.125 1 96.06 12 ALA B CA 1
ATOM 703 C C . ALA B 1 12 ? -15.289 1.342 7.113 1 96.06 12 ALA B C 1
ATOM 705 O O . ALA B 1 12 ? -16.469 1.319 7.477 1 96.06 12 ALA B O 1
ATOM 706 N N . ARG B 1 13 ? -14.781 1.319 5.82 1 94 13 ARG B N 1
ATOM 707 C CA . ARG B 1 13 ? -15.805 1.169 4.793 1 94 13 ARG B CA 1
ATOM 708 C C . ARG B 1 13 ? -15.398 0.124 3.76 1 94 13 ARG B C 1
ATOM 710 O O . ARG B 1 13 ? -14.211 -0.183 3.613 1 94 13 ARG B O 1
ATOM 717 N N . THR B 1 14 ? -16.438 -0.463 3.256 1 93.56 14 THR B N 1
ATOM 718 C CA . THR B 1 14 ? -16.266 -1.415 2.164 1 93.56 14 THR B CA 1
ATOM 719 C C . THR B 1 14 ? -16.734 -0.818 0.844 1 93.56 14 THR B C 1
ATOM 721 O O . THR B 1 14 ? -17.828 -0.248 0.773 1 93.56 14 THR B O 1
ATOM 724 N N . ILE B 1 15 ? -15.812 -0.912 -0.144 1 87.75 15 ILE B N 1
ATOM 725 C CA . ILE B 1 15 ? -16.156 -0.427 -1.476 1 87.75 15 ILE B CA 1
ATOM 726 C C . ILE B 1 15 ? -16.141 -1.587 -2.469 1 87.75 15 ILE B C 1
ATOM 728 O O . ILE B 1 15 ? -15.172 -2.354 -2.516 1 87.75 15 ILE B O 1
ATOM 732 N N . LYS B 1 16 ? -17.172 -1.728 -3.203 1 88.88 16 LYS B N 1
ATOM 733 C CA . LYS B 1 16 ? -17.25 -2.742 -4.25 1 88.88 16 LYS B CA 1
ATOM 734 C C . LYS B 1 16 ? -17.141 -2.111 -5.637 1 88.88 16 LYS B C 1
ATOM 736 O O . LYS B 1 16 ? -17.891 -1.191 -5.965 1 88.88 16 LYS B O 1
ATOM 741 N N . ILE B 1 17 ? -16.141 -2.578 -6.355 1 85.06 17 ILE B N 1
ATOM 742 C CA . ILE B 1 17 ? -15.898 -2.021 -7.684 1 85.06 17 ILE B CA 1
ATOM 743 C C . ILE B 1 17 ? -16.203 -3.076 -8.75 1 85.06 17 ILE B C 1
ATOM 745 O O . ILE B 1 17 ? -15.68 -4.195 -8.68 1 85.06 17 ILE B O 1
ATOM 749 N N . LYS B 1 18 ? -16.969 -2.66 -9.727 1 85.5 18 LYS B N 1
ATOM 750 C CA . LYS B 1 18 ? -17.297 -3.539 -10.852 1 85.5 18 LYS B CA 1
ATOM 751 C C . LYS B 1 18 ? -16.156 -3.609 -11.844 1 85.5 18 LYS B C 1
ATOM 753 O O . LYS B 1 18 ? -15.625 -2.578 -12.273 1 85.5 18 LYS B O 1
ATOM 758 N N . GLU B 1 19 ? -15.688 -4.84 -12.094 1 79.88 19 GLU B N 1
ATOM 759 C CA . GLU B 1 19 ? -14.648 -5.078 -13.094 1 79.88 19 GLU B CA 1
ATOM 760 C C . GLU B 1 19 ? -15.117 -6.066 -14.156 1 79.88 19 GLU B C 1
ATOM 762 O O . GLU B 1 19 ? -16.25 -6.551 -14.102 1 79.88 19 GLU B O 1
ATOM 767 N N . ASP B 1 20 ? -14.172 -6.215 -15.195 1 77.94 20 ASP B N 1
ATOM 768 C CA . ASP B 1 20 ? -14.523 -7.074 -16.312 1 77.94 20 ASP B CA 1
ATOM 769 C C . ASP B 1 20 ? -14.922 -8.469 -15.836 1 77.94 20 ASP B C 1
ATOM 771 O O . ASP B 1 20 ? -15.836 -9.078 -16.391 1 77.94 20 ASP B O 1
ATOM 775 N N . GLU B 1 21 ? -14.258 -8.938 -14.852 1 77.88 21 GLU B N 1
ATOM 776 C CA . GLU B 1 21 ? -14.477 -10.312 -14.414 1 77.88 21 GLU B CA 1
ATOM 777 C C . GLU B 1 21 ? -15.383 -10.367 -13.188 1 77.88 21 GLU B C 1
ATOM 779 O O . GLU B 1 21 ? -15.523 -11.422 -12.562 1 77.88 21 GLU B O 1
ATOM 784 N N . GLY B 1 22 ? -16.047 -9.258 -12.852 1 83.06 22 GLY B N 1
ATOM 785 C CA . GLY B 1 22 ? -16.922 -9.25 -11.688 1 83.06 22 GLY B CA 1
ATOM 786 C C . GLY B 1 22 ? -16.672 -8.07 -10.766 1 83.06 22 GLY B C 1
ATOM 787 O O . GLY B 1 22 ? -16.406 -6.961 -11.227 1 83.06 22 GLY B O 1
ATOM 788 N N . PHE B 1 23 ? -16.969 -8.398 -9.539 1 86.44 23 PHE B N 1
ATOM 789 C CA . PHE B 1 23 ? -16.797 -7.34 -8.547 1 86.44 23 PHE B CA 1
ATOM 790 C C . PHE B 1 23 ? -15.562 -7.598 -7.695 1 86.44 23 PHE B C 1
ATOM 792 O O . PHE B 1 23 ? -15.25 -8.742 -7.371 1 86.44 23 PHE B O 1
ATOM 799 N N . ARG B 1 24 ? -14.898 -6.551 -7.449 1 86.31 24 ARG B N 1
ATOM 800 C CA . ARG B 1 24 ? -13.812 -6.602 -6.473 1 86.31 24 ARG B CA 1
ATOM 801 C C . ARG B 1 24 ? -14.156 -5.77 -5.238 1 86.31 24 ARG B C 1
ATOM 803 O O . ARG B 1 24 ? -14.68 -4.664 -5.355 1 86.31 24 ARG B O 1
ATOM 810 N N . THR B 1 25 ? -13.906 -6.387 -4.062 1 91.94 25 THR B N 1
ATOM 811 C CA . THR B 1 25 ? -14.203 -5.703 -2.811 1 91.94 25 THR B CA 1
ATOM 812 C C . THR B 1 25 ? -12.953 -5.062 -2.229 1 91.94 25 THR B C 1
ATOM 814 O O . THR B 1 25 ? -11.906 -5.711 -2.123 1 91.94 25 THR B O 1
ATOM 817 N N . TYR B 1 26 ? -13.086 -3.797 -1.912 1 92.12 26 TYR B N 1
ATOM 818 C CA . TYR B 1 26 ? -12.016 -3.037 -1.266 1 92.12 26 TYR B CA 1
ATOM 819 C C . TYR B 1 26 ? -12.414 -2.648 0.155 1 92.12 26 TYR B C 1
ATOM 821 O O . TYR B 1 26 ? -13.5 -2.113 0.382 1 92.12 26 TYR B O 1
ATOM 829 N N . TYR B 1 27 ? -11.508 -2.936 1.113 1 94.75 27 TYR B N 1
ATOM 830 C CA . TYR B 1 27 ? -11.703 -2.561 2.508 1 94.75 27 TYR B CA 1
ATOM 831 C C . TYR B 1 27 ? -10.891 -1.319 2.861 1 94.75 27 TYR B C 1
ATOM 833 O O . TYR B 1 27 ? -9.664 -1.347 2.83 1 94.75 27 TYR B O 1
ATOM 841 N N . PHE B 1 28 ? -11.57 -0.25 3.166 1 94.31 28 PHE B N 1
ATOM 842 C CA . PHE B 1 28 ? -10.93 1.007 3.537 1 94.31 28 PHE B CA 1
ATOM 843 C C . PHE B 1 28 ? -10.969 1.208 5.047 1 94.31 28 PHE B C 1
ATOM 845 O O . PHE B 1 28 ? -12.023 1.09 5.668 1 94.31 28 PHE B O 1
ATOM 852 N N . TYR B 1 29 ? -9.805 1.493 5.641 1 96.25 29 TYR B N 1
ATOM 853 C CA . TYR B 1 29 ? -9.703 1.771 7.066 1 96.25 29 TYR B CA 1
ATOM 854 C C . TYR B 1 29 ? -8.969 3.084 7.316 1 96.25 29 TYR B C 1
ATOM 856 O O . TYR B 1 29 ? -7.926 3.344 6.707 1 96.25 29 TYR B O 1
ATOM 864 N N . GLU B 1 30 ? -9.492 3.904 8.141 1 96 30 GLU B N 1
ATOM 865 C CA . GLU B 1 30 ? -8.844 5.113 8.633 1 96 30 GLU B CA 1
ATOM 866 C C . GLU B 1 30 ? -8.82 5.137 10.164 1 96 30 GLU B C 1
ATOM 868 O O . GLU B 1 30 ? -9.859 5.012 10.805 1 96 30 GLU B O 1
ATOM 873 N N . PHE B 1 31 ? -7.605 5.293 10.734 1 96.69 31 PHE B N 1
ATOM 874 C CA . PHE B 1 31 ? -7.539 5.242 12.188 1 96.69 31 PHE B CA 1
ATOM 875 C C . PHE B 1 31 ? -6.348 6.039 12.703 1 96.69 31 PHE B C 1
ATOM 877 O O . PHE B 1 31 ? -5.438 6.367 11.938 1 96.69 31 PHE B O 1
ATOM 884 N N . GLY B 1 32 ? -6.434 6.391 13.914 1 94.69 32 GLY B N 1
ATOM 885 C CA . GLY B 1 32 ? -5.34 7.066 14.594 1 94.69 32 GLY B CA 1
ATOM 886 C C . GLY B 1 32 ? -4.586 6.164 15.555 1 94.69 32 GLY B C 1
ATOM 887 O O . GLY B 1 32 ? -5.191 5.332 16.234 1 94.69 32 GLY B O 1
ATOM 888 N N . ARG B 1 33 ? -3.295 6.211 15.492 1 92.62 33 ARG B N 1
ATOM 889 C CA . ARG B 1 33 ? -2.445 5.516 16.453 1 92.62 33 ARG B CA 1
ATOM 890 C C . ARG B 1 33 ? -1.372 6.445 17 1 92.62 33 ARG B C 1
ATOM 892 O O . ARG B 1 33 ? -0.499 6.906 16.266 1 92.62 33 ARG B O 1
ATOM 899 N N . ASP B 1 34 ? -1.438 6.551 18.328 1 90.81 34 ASP B N 1
ATOM 900 C CA . ASP B 1 34 ? -0.582 7.547 18.969 1 90.81 34 ASP B CA 1
ATOM 901 C C . ASP B 1 34 ? -0.763 8.922 18.328 1 90.81 34 ASP B C 1
ATOM 903 O O . ASP B 1 34 ? -1.845 9.508 18.391 1 90.81 34 ASP B O 1
ATOM 907 N N . GLU B 1 35 ? 0.254 9.391 17.656 1 92.38 35 GLU B N 1
ATOM 908 C CA . GLU B 1 35 ? 0.127 10.711 17.047 1 92.38 35 GLU B CA 1
ATOM 909 C C . GLU B 1 35 ? -0.024 10.602 15.531 1 92.38 35 GLU B C 1
ATOM 911 O O . GLU B 1 35 ? -0.09 11.617 14.836 1 92.38 35 GLU B O 1
ATOM 916 N N . GLN B 1 36 ? -0.183 9.359 15.117 1 94.75 36 GLN B N 1
ATOM 917 C CA . GLN B 1 36 ? -0.273 9.156 13.68 1 94.75 36 GLN B CA 1
ATOM 918 C C . GLN B 1 36 ? -1.719 8.93 13.242 1 94.75 36 GLN B C 1
ATOM 920 O O . GLN B 1 36 ? -2.52 8.375 14 1 94.75 36 GLN B O 1
ATOM 925 N N . HIS B 1 37 ? -2.094 9.555 12.055 1 96.81 37 HIS B N 1
ATOM 926 C CA . HIS B 1 37 ? -3.324 9.273 11.32 1 96.81 37 HIS B CA 1
ATOM 927 C C . HIS B 1 37 ? -3.045 8.43 10.078 1 96.81 37 HIS B C 1
ATOM 929 O O . HIS B 1 37 ? -2.154 8.758 9.297 1 96.81 37 HIS B O 1
ATOM 935 N N . VAL B 1 38 ? -3.744 7.262 10 1 96.06 38 VAL B N 1
ATOM 936 C CA . VAL B 1 38 ? -3.445 6.262 8.977 1 96.06 38 VAL B CA 1
ATOM 937 C C . VAL B 1 38 ? -4.668 6.055 8.086 1 96.06 38 VAL B C 1
ATOM 939 O O . VAL B 1 38 ? -5.789 5.91 8.586 1 96.06 38 VAL B O 1
ATOM 942 N N . ALA B 1 39 ? -4.484 6.16 6.766 1 96.31 39 ALA B N 1
ATOM 943 C CA . ALA B 1 39 ? -5.445 5.695 5.766 1 96.31 39 ALA B CA 1
ATOM 944 C C . ALA B 1 39 ? -4.922 4.461 5.035 1 96.31 39 ALA B C 1
ATOM 946 O O . ALA B 1 39 ? -3.816 4.48 4.488 1 96.31 39 ALA B O 1
ATOM 947 N N . LEU B 1 40 ? -5.723 3.408 5.121 1 95.69 40 LEU B N 1
ATOM 948 C CA . LEU B 1 40 ? -5.305 2.129 4.559 1 95.69 40 LEU B CA 1
ATOM 949 C C . LEU B 1 40 ? -6.41 1.528 3.697 1 95.69 40 LEU B C 1
ATOM 951 O O . LEU B 1 40 ? -7.582 1.554 4.078 1 95.69 40 LEU B O 1
ATOM 955 N N . VAL B 1 41 ? -5.977 1.03 2.525 1 93.44 41 VAL B N 1
ATOM 956 C CA . VAL B 1 41 ? -6.887 0.276 1.672 1 93.44 41 VAL B CA 1
ATOM 957 C C . VAL B 1 41 ? -6.32 -1.119 1.417 1 93.44 41 VAL B C 1
ATOM 959 O O . VAL B 1 41 ? -5.121 -1.275 1.178 1 93.44 41 VAL B O 1
ATOM 962 N N . ALA B 1 42 ? -7.246 -2.061 1.505 1 95.06 42 ALA B N 1
ATOM 963 C CA . ALA B 1 42 ? -6.867 -3.441 1.226 1 95.06 42 ALA B CA 1
ATOM 964 C C . ALA B 1 42 ? -7.898 -4.125 0.333 1 95.06 42 ALA B C 1
ATOM 966 O O . ALA B 1 42 ? -9.094 -3.834 0.419 1 95.06 42 ALA B O 1
ATOM 967 N N . ALA B 1 43 ? -7.359 -4.945 -0.532 1 92.44 43 ALA B N 1
ATOM 968 C CA . ALA B 1 43 ? -8.234 -5.75 -1.379 1 92.44 43 ALA B CA 1
ATOM 969 C C . ALA B 1 43 ? -7.656 -7.145 -1.595 1 92.44 43 ALA B C 1
ATOM 971 O O . ALA B 1 43 ? -6.438 -7.324 -1.598 1 92.44 43 ALA B O 1
ATOM 972 N N . VAL B 1 44 ? -8.602 -8.125 -1.733 1 90.75 44 VAL B N 1
ATOM 973 C CA . VAL B 1 44 ? -8.211 -9.492 -2.051 1 90.75 44 VAL B CA 1
ATOM 974 C C . VAL B 1 44 ? -8.906 -9.953 -3.332 1 90.75 44 VAL B C 1
ATOM 976 O O . VAL B 1 44 ? -10.117 -9.781 -3.482 1 90.75 44 VAL B O 1
ATOM 979 N N . ASN B 1 45 ? -8.016 -10.344 -4.281 1 87.69 45 ASN B N 1
ATOM 980 C CA . ASN B 1 45 ? -8.523 -10.844 -5.555 1 87.69 45 ASN B CA 1
ATOM 981 C C . ASN B 1 45 ? -7.863 -12.156 -5.953 1 87.69 45 ASN B C 1
ATOM 983 O O . ASN B 1 45 ? -6.688 -12.18 -6.324 1 87.69 45 ASN B O 1
ATOM 987 N N . ASN B 1 46 ? -8.648 -13.227 -6.031 1 88.31 46 ASN B N 1
ATOM 988 C CA . ASN B 1 46 ? -8.172 -14.516 -6.523 1 88.31 46 ASN B CA 1
ATOM 989 C C . ASN B 1 46 ? -6.895 -14.945 -5.82 1 88.31 46 ASN B C 1
ATOM 991 O O . ASN B 1 46 ? -5.93 -15.352 -6.469 1 88.31 46 ASN B O 1
ATOM 995 N N . GLY B 1 47 ? -6.898 -14.758 -4.559 1 87.88 47 GLY B N 1
ATOM 996 C CA . 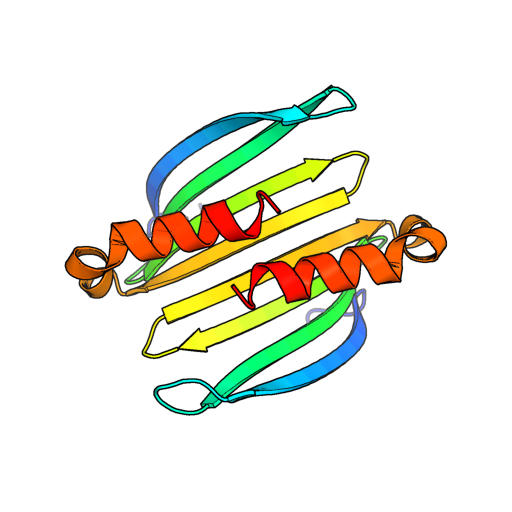GLY B 1 47 ? -5.781 -15.227 -3.756 1 87.88 47 GLY B CA 1
ATOM 997 C C . GLY B 1 47 ? -4.633 -14.242 -3.695 1 87.88 47 GLY B C 1
ATOM 998 O O . GLY B 1 47 ? -3.611 -14.5 -3.055 1 87.88 47 GLY B O 1
ATOM 999 N N . LYS B 1 48 ? -4.828 -13.125 -4.441 1 92.44 48 LYS B N 1
ATOM 1000 C CA . LYS B 1 48 ? -3.883 -12.008 -4.379 1 92.44 48 LYS B CA 1
ATOM 1001 C C . LYS B 1 48 ? -4.414 -10.883 -3.496 1 92.44 48 LYS B C 1
ATOM 1003 O O . LYS B 1 48 ? -5.609 -10.578 -3.531 1 92.44 48 LYS B O 1
ATOM 1008 N N . ALA B 1 49 ? -3.471 -10.414 -2.592 1 93.31 49 ALA B N 1
ATOM 1009 C CA . ALA B 1 49 ? -3.863 -9.297 -1.729 1 93.31 49 ALA B CA 1
ATOM 1010 C C . ALA B 1 49 ? -3.023 -8.055 -2.018 1 93.31 49 ALA B C 1
ATOM 1012 O O . ALA B 1 49 ? -1.817 -8.156 -2.256 1 93.31 49 ALA B O 1
ATOM 1013 N N . PHE B 1 50 ? -3.785 -6.941 -2.037 1 92.75 50 PHE B N 1
ATOM 1014 C CA . PHE B 1 50 ? -3.15 -5.652 -2.285 1 92.75 50 PHE B CA 1
ATOM 1015 C C . PHE B 1 50 ? -3.396 -4.695 -1.126 1 92.75 50 PHE B C 1
ATOM 1017 O O . PHE B 1 50 ? -4.477 -4.691 -0.536 1 92.75 50 PHE B O 1
ATOM 1024 N N . ILE B 1 51 ? -2.344 -3.941 -0.892 1 94.38 51 ILE B N 1
ATOM 1025 C CA . ILE B 1 51 ? -2.49 -2.928 0.146 1 94.38 51 ILE B CA 1
ATOM 1026 C C . ILE B 1 51 ? -1.873 -1.612 -0.326 1 94.38 51 ILE B C 1
ATOM 1028 O O . ILE B 1 51 ? -0.863 -1.612 -1.034 1 94.38 51 ILE B O 1
ATOM 1032 N N . ALA B 1 52 ? -2.568 -0.551 0.047 1 94.06 52 ALA B N 1
ATOM 1033 C CA . ALA B 1 52 ? -2.064 0.807 -0.139 1 94.06 52 ALA B CA 1
ATOM 1034 C C . ALA B 1 52 ? -2.465 1.705 1.028 1 94.06 52 ALA B C 1
ATOM 1036 O O . ALA B 1 52 ? -3.551 1.553 1.593 1 94.06 52 ALA B O 1
ATOM 1037 N N . GLY B 1 53 ? -1.495 2.6 1.355 1 94.38 53 GLY B N 1
ATOM 1038 C CA . GLY B 1 53 ? -1.842 3.457 2.477 1 94.38 53 GLY B CA 1
ATOM 1039 C C . GLY B 1 53 ? -0.903 4.637 2.637 1 94.38 53 GLY B C 1
ATOM 1040 O O . GLY B 1 53 ? 0.172 4.668 2.035 1 94.38 53 GLY B O 1
ATOM 1041 N N . ALA B 1 54 ? -1.437 5.488 3.443 1 94.75 54 ALA B N 1
ATOM 1042 C CA . ALA B 1 54 ? -0.665 6.672 3.809 1 94.75 54 ALA B CA 1
ATOM 1043 C C . ALA B 1 54 ? -0.819 6.992 5.293 1 94.75 54 ALA B C 1
ATOM 1045 O O . ALA B 1 54 ? -1.87 6.734 5.883 1 94.75 54 ALA B O 1
ATOM 1046 N N . THR B 1 55 ? 0.281 7.531 5.828 1 95.69 55 THR B N 1
ATOM 1047 C CA . THR B 1 55 ? 0.241 7.953 7.227 1 95.69 55 THR B CA 1
ATOM 1048 C C . THR B 1 55 ? 1.015 9.258 7.418 1 95.69 55 THR B C 1
ATOM 1050 O O . THR B 1 55 ? 1.994 9.516 6.715 1 95.69 55 THR B O 1
ATOM 1053 N N . ALA B 1 56 ? 0.509 10.023 8.359 1 96.69 56 ALA B N 1
ATOM 1054 C CA . ALA B 1 56 ? 1.136 11.281 8.766 1 96.69 56 ALA B CA 1
ATOM 1055 C C . ALA B 1 56 ? 0.702 11.688 10.172 1 96.69 56 ALA B C 1
ATOM 1057 O O . ALA B 1 56 ? -0.285 11.164 10.695 1 96.69 56 ALA B O 1
ATOM 1058 N N . PRO B 1 57 ? 1.535 12.523 10.828 1 95.94 57 PRO B N 1
ATOM 1059 C CA . PRO B 1 57 ? 1.033 13.047 12.102 1 95.94 57 PRO B CA 1
ATOM 1060 C C . PRO B 1 57 ? -0.368 13.648 11.984 1 95.94 57 PRO B C 1
ATOM 1062 O O . PRO B 1 57 ? -0.704 14.242 10.961 1 95.94 57 PRO B O 1
ATOM 1065 N N . GLN B 1 58 ? -1.144 13.539 13.031 1 95.06 58 GLN B N 1
ATOM 1066 C CA . GLN B 1 58 ? -2.521 14.016 13.055 1 95.06 58 GLN B CA 1
ATOM 1067 C C . GLN B 1 58 ? -2.6 15.492 12.672 1 95.06 58 GLN B C 1
ATOM 1069 O O . GLN B 1 58 ? -3.541 15.922 12 1 95.06 58 GLN B O 1
ATOM 1074 N N . SER B 1 59 ? -1.634 16.219 13 1 94.5 59 SER B N 1
ATOM 1075 C CA . SER B 1 59 ? -1.632 17.656 12.742 1 94.5 59 SER B CA 1
ATOM 1076 C C . SER B 1 59 ? -1.577 17.953 11.242 1 94.5 59 SER B C 1
ATOM 1078 O O . SER B 1 59 ? -2.082 18.984 10.789 1 94.5 59 SER B O 1
ATOM 1080 N N . LYS B 1 60 ? -1.038 17.094 10.445 1 94.19 60 LYS B N 1
ATOM 1081 C CA . LYS B 1 60 ? -0.92 17.297 9 1 94.19 60 LYS B CA 1
ATOM 1082 C C . LYS B 1 60 ? -2.227 16.969 8.289 1 94.19 60 LYS B C 1
ATOM 1084 O O . LYS B 1 60 ? -2.451 17.391 7.152 1 94.19 60 LYS B O 1
ATOM 1089 N N . TRP B 1 61 ? -3.109 16.234 8.922 1 94.56 61 TRP B N 1
ATOM 1090 C CA . TRP B 1 61 ? -4.332 15.758 8.281 1 94.56 61 TRP B CA 1
ATOM 1091 C C . TRP B 1 61 ? -5.367 16.875 8.195 1 94.56 61 TRP B C 1
ATOM 1093 O O . TRP B 1 61 ? -6.32 16.781 7.418 1 94.56 61 TRP B O 1
ATOM 1103 N N . ASP B 1 62 ? -5.141 17.875 9.047 1 90.75 62 ASP B N 1
ATOM 1104 C CA . ASP B 1 62 ? -6.027 19.031 8.953 1 90.75 62 ASP B CA 1
ATOM 1105 C C . ASP B 1 62 ? -5.898 19.719 7.598 1 90.75 62 ASP B C 1
ATOM 1107 O O . ASP B 1 62 ? -6.895 20.172 7.031 1 90.75 62 ASP B O 1
ATOM 1111 N N . ASP B 1 63 ? -4.699 19.672 7.055 1 92.12 63 ASP B N 1
ATOM 1112 C CA . ASP B 1 63 ? -4.426 20.375 5.801 1 92.12 63 ASP B CA 1
ATOM 1113 C C . ASP B 1 63 ? -4.391 19.391 4.629 1 92.12 63 ASP B C 1
ATOM 1115 O O . ASP B 1 63 ? -4.785 19.734 3.514 1 92.12 63 ASP B O 1
ATOM 1119 N N . ASP B 1 64 ? -3.998 18.141 4.945 1 92.69 64 ASP B N 1
ATOM 1120 C CA . ASP B 1 64 ? -3.635 17.266 3.832 1 92.69 64 ASP B CA 1
ATOM 1121 C C . ASP B 1 64 ? -4.496 16 3.82 1 92.69 64 ASP B C 1
ATOM 1123 O O . ASP B 1 64 ? -4.27 15.102 3.018 1 92.69 64 ASP B O 1
ATOM 1127 N N . GLY B 1 65 ? -5.461 15.938 4.641 1 92.56 65 GLY B N 1
ATOM 1128 C CA . GLY B 1 65 ? -6.227 14.711 4.844 1 92.56 65 GLY B CA 1
ATOM 1129 C C . GLY B 1 65 ? -6.887 14.203 3.576 1 92.56 65 GLY B C 1
ATOM 1130 O O . GLY B 1 65 ? -6.852 13.008 3.289 1 92.56 65 GLY B O 1
ATOM 1131 N N . VAL B 1 66 ? -7.508 15.086 2.844 1 92.12 66 VAL B N 1
ATOM 1132 C CA . VAL B 1 66 ? -8.18 14.695 1.607 1 92.12 66 VAL B CA 1
ATOM 1133 C C . VAL B 1 66 ? -7.168 14.109 0.63 1 92.12 66 VAL B C 1
ATOM 1135 O O . VAL B 1 66 ? -7.402 13.047 0.045 1 92.12 66 VAL B O 1
ATOM 1138 N N . LYS B 1 67 ? -6.059 14.719 0.525 1 90.56 67 LYS B N 1
ATOM 1139 C CA . LYS B 1 67 ? -5.008 14.258 -0.378 1 90.56 67 LYS B CA 1
ATOM 1140 C C . LYS B 1 67 ? -4.461 12.906 0.058 1 90.56 67 LYS B C 1
ATOM 1142 O O . LYS B 1 67 ? -4.246 12.016 -0.773 1 90.56 67 LYS B O 1
ATOM 1147 N N . LEU B 1 68 ? -4.215 12.758 1.341 1 91.94 68 LEU B N 1
ATOM 1148 C CA . LEU B 1 68 ? -3.65 11.531 1.881 1 91.94 68 LEU B CA 1
ATOM 1149 C C . LEU B 1 68 ? -4.637 10.375 1.75 1 91.94 68 LEU B C 1
ATOM 1151 O O . LEU B 1 68 ? -4.25 9.258 1.401 1 91.94 68 LEU B O 1
ATOM 1155 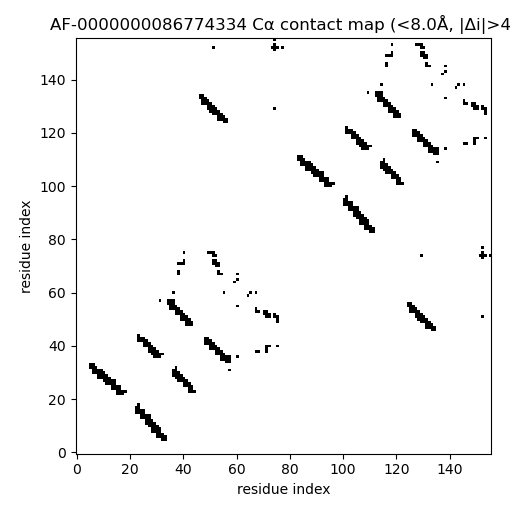N N . ARG B 1 69 ? -5.898 10.648 1.958 1 91.69 69 ARG B N 1
ATOM 1156 C CA . ARG B 1 69 ? -6.941 9.648 1.744 1 91.69 69 ARG B CA 1
ATOM 1157 C C . ARG B 1 69 ? -7.008 9.234 0.278 1 91.69 69 ARG B C 1
ATOM 1159 O O . ARG B 1 69 ? -7.129 8.047 -0.032 1 91.69 69 ARG B O 1
ATOM 1166 N N . SER B 1 70 ? -6.949 10.211 -0.527 1 87.25 70 SER B N 1
ATOM 1167 C CA . SER B 1 70 ? -7.02 9.961 -1.963 1 87.25 70 SER B CA 1
ATOM 1168 C C . SER B 1 70 ? -5.816 9.148 -2.439 1 87.25 70 SER B C 1
ATOM 1170 O O . SER B 1 70 ? -5.945 8.297 -3.316 1 87.25 70 SER B O 1
ATOM 1172 N N . ALA B 1 71 ? -4.723 9.391 -1.916 1 87.31 71 ALA B N 1
ATOM 1173 C CA . ALA B 1 71 ? -3.514 8.648 -2.268 1 87.31 71 ALA B CA 1
ATOM 1174 C C . ALA B 1 71 ? -3.668 7.168 -1.95 1 87.31 71 ALA B C 1
ATOM 1176 O O . ALA B 1 71 ? -3.322 6.312 -2.77 1 87.31 71 ALA B O 1
ATOM 1177 N N . ALA B 1 72 ? -4.219 6.844 -0.864 1 88.94 72 ALA B N 1
ATOM 1178 C CA . ALA B 1 72 ? -4.445 5.453 -0.468 1 88.94 72 ALA B CA 1
ATOM 1179 C C . ALA B 1 72 ? -5.406 4.758 -1.427 1 88.94 72 ALA B C 1
ATOM 1181 O O . ALA B 1 72 ? -5.188 3.609 -1.812 1 88.94 72 ALA B O 1
ATOM 1182 N N . VAL B 1 73 ? -6.422 5.5 -1.849 1 84.25 73 VAL B N 1
ATOM 1183 C CA . VAL B 1 73 ? -7.465 4.934 -2.697 1 84.25 73 VAL B CA 1
ATOM 1184 C C . VAL B 1 73 ? -6.961 4.82 -4.133 1 84.25 73 VAL B C 1
ATOM 1186 O O . VAL B 1 73 ? -7.207 3.816 -4.805 1 84.25 73 VAL B O 1
ATOM 1189 N N . SER B 1 74 ? -6.273 5.812 -4.609 1 75.5 74 SER B N 1
ATOM 1190 C CA . SER B 1 74 ? -5.781 5.844 -5.984 1 75.5 74 SER B CA 1
ATOM 1191 C C . SER B 1 74 ? -4.723 4.773 -6.219 1 75.5 74 SER B C 1
ATOM 1193 O O . SER B 1 74 ? -4.641 4.199 -7.305 1 75.5 74 SER B O 1
ATOM 1195 N N . LEU B 1 75 ? -3.947 4.523 -5.273 1 69.31 75 LEU B N 1
ATOM 1196 C CA . LEU B 1 75 ? -2.898 3.518 -5.383 1 69.31 75 LEU B CA 1
ATOM 1197 C C . LEU B 1 75 ? -3.49 2.146 -5.684 1 69.31 75 LEU B C 1
ATOM 1199 O O . LEU B 1 75 ? -2.863 1.329 -6.363 1 69.31 75 LEU B O 1
ATOM 1203 N N . THR B 1 76 ? -4.715 1.869 -5.371 1 64.38 76 THR B N 1
ATOM 1204 C CA . THR B 1 76 ? -5.328 0.559 -5.555 1 64.38 76 THR B CA 1
ATOM 1205 C C . THR B 1 76 ? -6.051 0.484 -6.898 1 64.38 76 THR B C 1
ATOM 1207 O O . THR B 1 76 ? -6.129 -0.584 -7.508 1 64.38 76 THR B O 1
ATOM 1210 N N . VAL B 1 77 ? -6.801 1.524 -7.266 1 58.44 77 VAL B N 1
ATOM 1211 C CA . VAL B 1 77 ? -7.73 1.439 -8.391 1 58.44 77 VAL B CA 1
ATOM 1212 C C . VAL B 1 77 ? -6.949 1.4 -9.703 1 58.44 77 VAL B C 1
ATOM 1214 O O . VAL B 1 77 ? -7.535 1.243 -10.773 1 58.44 77 VAL B O 1
ATOM 1217 N N . LEU B 1 78 ? -5.664 1.171 -9.594 1 50.44 78 LEU B N 1
ATOM 1218 C CA . LEU B 1 78 ? -5.086 1.068 -10.93 1 50.44 78 LEU B CA 1
ATOM 1219 C C . LEU B 1 78 ? -5.039 -0.384 -11.391 1 50.44 78 LEU B C 1
ATOM 1221 O O . LEU B 1 78 ? -4.828 -1.291 -10.586 1 50.44 78 LEU B O 1
#

pLDDT: mean 86.4, std 14.37, range [29.72, 96.88]

Radius of gyration: 16.39 Å; Cα contacts (8 Å, |Δi|>4): 321; chains: 2; bounding box: 34×41×44 Å

Solvent-accessible surface area (backbone atoms only — not comparable to full-atom values): 8308 Å² total; per-residue (Å²): 126,86,72,72,72,59,50,48,82,74,44,77,45,79,46,77,43,84,49,97,91,41,75,43,55,33,43,38,40,27,33,30,47,80,64,32,34,36,29,37,29,37,35,65,54,95,74,32,34,39,39,18,22,24,34,30,45,50,79,53,41,80,79,40,36,69,59,42,46,46,51,12,52,56,28,58,77,106,127,86,72,72,72,61,50,48,82,75,45,77,46,78,45,76,44,83,49,97,92,40,75,43,54,33,43,36,39,28,34,31,47,81,62,32,33,35,29,37,29,34,34,65,54,96,72,31,36,39,39,18,23,25,35,30,45,50,78,52,41,80,79,38,36,70,60,41,46,45,49,12,53,56,31,56,77,105

Foldseek 3Di:
DPPCVQKAWDDWDWDWDQDPVGIWIKIWTWMDGNQKTKTKIWTDDPNDIDIFIDMDGPVCCVPCVVVRNVRRVVVPVD/DPPCVQKAWDDWDWDWDQDPVGIWIKIWTWMDGNQKTKTKIWTDDPNDIDIFIDMDGPVCCVPCVVVRNVRRVVVPVD

Secondary structure (DSSP, 8-state):
---GGGEEEEEEEEEEEEETTEEEEEEEEEEEETTEEEEEEEEEETTEEEEEEEEEEHHHHHHHHHHHHHHHHHTT--/----TTEEEEEEEEEEEEETTEEEEEEEEEEEETTEEEEEEEEEETTEEEEEEEEEEHHHHHHHHHHHHHHHHHHH--

Sequence (156 aa):
MSDYRGSTLYSARTIKIKEDEGFRTYYFYEFGRDEQHVALVAAVNNGKAFIAGATAPQSKWDDDGVKLRSAAVSLTVLMSDYRGSTLYSARTIKIKEDEGFRTYYFYEFGRDEQHVALVAAVNNGKAFIAGATAPQSKWDDDGVKLRSAAVSLTVL

Organism: NCBI:txid165716